Protein AF-A0A8J4WSC7-F1 (afdb_monomer)

Foldseek 3Di:
DDDDDDDPQFQDFDDCLDPDDPNDVVAQEDPVFWHKAAAHDPTDDPLRIDTHGAFQWEQADCPPPPDDPPPPDPDPPSRDHRDTDGADPQGRDDHHVPPDPRPVVVPLVVVLVVVVVVLVVVVVVVVVVQVVVCVVDDDPDPPVVVVVSVVVNVVSVVPD

Sequence (160 aa):
GVVRLDISLQDVDIDQCSTDGWFAGTHRCNLTSTECLPIPGHGFVLDKYKCQCKSGFYHPSRVAINGIKRKALSTQDPGGSSLCLPCQEGCVHCKDDTPCMA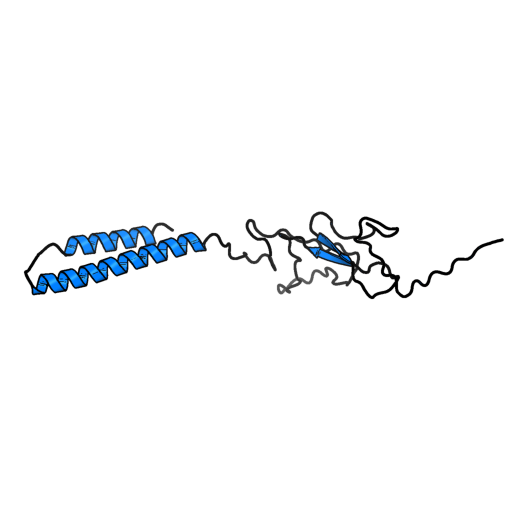HGEGYLRIAVLAFQGICMLLDFVSMVLLYHFRRNKSIRASGLVLLEAILFGALLLYFP

Radius of gyration: 32.82 Å; Cα contacts (8 Å, |Δi|>4): 162; chains: 1; bounding box: 76×37×95 Å

pLDDT: mean 70.89, std 13.87, range [34.88, 88.81]

Solvent-accessible surface area (backbone atoms only — not comparable to full-atom values):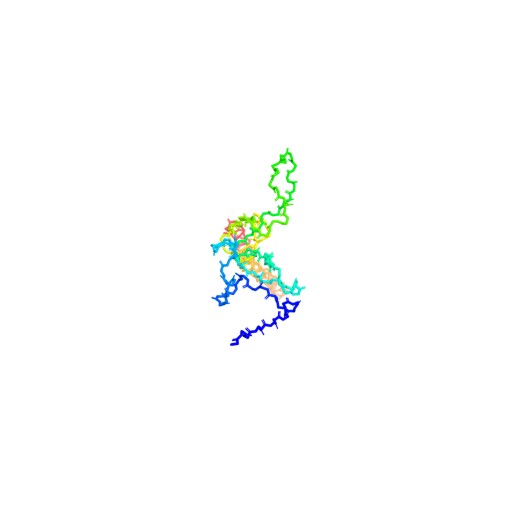 10067 Å² total; per-residue (Å²): 135,86,87,83,84,89,75,84,52,72,82,42,59,53,46,31,58,38,94,67,68,96,50,29,66,71,59,55,58,49,80,88,41,28,43,67,42,61,53,81,90,69,21,70,42,83,76,37,50,47,68,41,55,34,84,32,26,23,57,79,66,88,72,79,70,88,86,72,89,73,84,76,69,87,59,96,47,70,63,62,70,77,73,39,43,76,45,65,93,92,41,62,77,46,75,56,94,63,80,65,82,57,84,70,65,52,59,60,53,51,49,52,51,52,52,51,52,50,50,55,49,53,51,52,51,50,51,52,51,49,51,55,39,52,74,74,54,85,77,93,67,70,66,58,63,56,51,52,53,53,52,52,54,53,52,58,74,71,56,129

Organism: Clarias magur (NCBI:txid1594786)

Nearest PDB structures (foldseek):
  8irj-assembly1_A  TM=4.979E-01  e=1.023E-06  Homo sapiens

InterPro domains:
  IPR009030 Growth factor receptor cysteine-rich domain superfamily [SSF57184] (29-108)
  IPR043458 G-protein coupled receptor 158/179 [PTHR32546] (1-160)
  IPR054714 GPR158/179, extracellular domain [PF22572] (1-58)

Secondary structure (DSSP, 8-state):
-PPP-----SS----S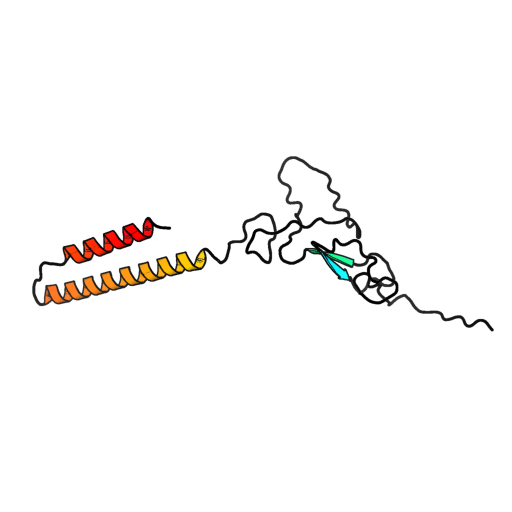S-SSSTTTT-----TTTEEEEE--SS-S-S--EEEEEPTTEE-------TT----------TTS---PEEPPTT-S--SSSS----TTHHHHHHHHHHHHHHHHHHHHHHHHHHHHHHHHS----HHHHHHHHHHHHHHHHH--

Mean predicted aligned error: 16.93 Å

Structure (mmCIF, N/CA/C/O backbone):
data_AF-A0A8J4WSC7-F1
#
_entry.id   AF-A0A8J4WSC7-F1
#
loop_
_atom_site.group_PDB
_atom_site.id
_atom_site.type_symbol
_atom_site.label_atom_id
_atom_site.label_alt_id
_atom_site.label_comp_id
_atom_site.label_asym_id
_atom_site.label_entity_id
_atom_site.label_seq_id
_atom_site.pdbx_PDB_ins_code
_atom_site.Cartn_x
_atom_site.Cartn_y
_atom_site.Cartn_z
_atom_site.occupancy
_atom_site.B_iso_or_equiv
_atom_site.auth_seq_id
_atom_site.auth_comp_id
_atom_site.auth_asym_id
_atom_site.auth_atom_id
_atom_site.pdbx_PDB_model_num
ATOM 1 N N . GLY A 1 1 ? 40.417 -19.290 -47.826 1.00 55.38 1 GLY A N 1
ATOM 2 C CA . GLY A 1 1 ? 39.015 -19.705 -48.014 1.00 55.38 1 GLY A CA 1
ATOM 3 C C . GLY A 1 1 ? 38.140 -18.865 -47.113 1.00 55.38 1 GLY A C 1
ATOM 4 O O . GLY A 1 1 ? 38.565 -18.579 -46.003 1.00 55.38 1 GLY A O 1
ATOM 5 N N . VAL A 1 2 ? 36.977 -18.428 -47.590 1.00 62.50 2 VAL A N 1
ATOM 6 C CA . VAL A 1 2 ? 35.973 -17.733 -46.768 1.00 62.50 2 VAL A CA 1
ATOM 7 C C . VAL A 1 2 ? 34.975 -18.762 -46.254 1.00 62.50 2 VAL A C 1
ATOM 9 O O . VAL A 1 2 ? 34.345 -19.455 -47.048 1.00 62.50 2 VAL A O 1
ATOM 12 N N . VAL A 1 3 ? 34.862 -18.883 -44.935 1.00 69.69 3 VAL A N 1
ATOM 13 C CA . VAL A 1 3 ? 33.812 -19.676 -44.292 1.00 69.69 3 VAL A CA 1
ATOM 14 C C . VAL A 1 3 ? 32.595 -18.770 -44.157 1.00 69.69 3 VAL A C 1
ATOM 16 O O . VAL A 1 3 ? 32.693 -17.696 -43.566 1.00 69.69 3 VAL A O 1
ATOM 19 N N . ARG A 1 4 ? 31.469 -19.181 -44.742 1.00 67.06 4 ARG A N 1
ATOM 20 C CA . ARG A 1 4 ? 30.164 -18.560 -44.500 1.00 67.06 4 ARG A CA 1
ATOM 21 C C . ARG A 1 4 ? 29.376 -19.462 -43.564 1.00 67.06 4 ARG A C 1
ATOM 23 O O . ARG A 1 4 ? 29.355 -20.674 -43.756 1.00 67.06 4 ARG A O 1
ATOM 30 N N . LEU A 1 5 ? 28.799 -18.854 -42.538 1.00 72.44 5 LEU A N 1
ATOM 31 C CA . LEU A 1 5 ? 28.011 -19.513 -41.508 1.00 72.44 5 LEU A CA 1
ATOM 32 C C . LEU A 1 5 ? 26.613 -18.902 -41.600 1.00 72.44 5 LEU A C 1
ATOM 34 O O . LEU A 1 5 ? 26.430 -17.737 -41.253 1.00 72.44 5 LEU A O 1
ATOM 38 N N . ASP A 1 6 ? 25.669 -19.664 -42.147 1.00 64.19 6 ASP A N 1
ATOM 39 C CA . ASP A 1 6 ? 24.270 -19.257 -42.263 1.00 64.19 6 ASP A CA 1
ATOM 40 C C . ASP A 1 6 ? 23.525 -19.726 -41.012 1.00 64.19 6 ASP A C 1
ATOM 42 O O . ASP A 1 6 ? 23.422 -20.921 -40.733 1.00 64.19 6 ASP A O 1
ATOM 46 N N . ILE A 1 7 ? 23.042 -18.771 -40.223 1.00 69.12 7 ILE A N 1
ATOM 47 C CA . ILE A 1 7 ? 22.290 -19.019 -38.992 1.00 69.12 7 ILE A CA 1
ATOM 48 C C . ILE A 1 7 ? 20.814 -18.779 -39.296 1.00 69.12 7 ILE A C 1
ATOM 50 O O . ILE A 1 7 ? 20.437 -17.707 -39.771 1.00 69.12 7 ILE A O 1
ATOM 54 N N . SER A 1 8 ? 19.972 -19.778 -39.032 1.00 61.19 8 SER A N 1
ATOM 55 C CA . SER A 1 8 ? 18.523 -19.638 -39.187 1.00 61.19 8 SER A CA 1
ATOM 56 C C . SER A 1 8 ? 17.961 -18.794 -38.041 1.00 61.19 8 SER A C 1
ATOM 58 O O . SER A 1 8 ? 17.892 -19.246 -36.903 1.00 61.19 8 SER A O 1
ATOM 60 N N . LEU A 1 9 ? 17.569 -17.555 -38.345 1.00 63.69 9 LEU A N 1
ATOM 61 C CA . LEU A 1 9 ? 17.031 -16.574 -37.390 1.00 63.69 9 LEU A CA 1
ATOM 62 C C . LEU A 1 9 ? 15.500 -16.662 -37.221 1.00 63.69 9 LEU A C 1
ATOM 64 O O . LEU A 1 9 ? 14.891 -15.777 -36.631 1.00 63.69 9 LEU A O 1
ATOM 68 N N . GLN A 1 10 ? 14.849 -17.692 -37.771 1.00 60.94 10 GLN A N 1
ATOM 69 C CA . GLN A 1 10 ? 13.380 -17.781 -37.766 1.00 60.94 10 GLN A CA 1
ATOM 70 C C . GLN A 1 10 ? 12.795 -18.163 -36.398 1.00 60.94 10 GLN A C 1
ATOM 72 O O . GLN A 1 10 ? 11.647 -17.825 -36.135 1.00 60.94 10 GLN A O 1
ATOM 77 N N . ASP A 1 11 ? 13.588 -18.802 -35.535 1.00 60.62 11 ASP A N 1
ATOM 78 C CA . ASP A 1 11 ? 13.139 -19.367 -34.250 1.00 60.62 11 ASP A CA 1
ATOM 79 C C . ASP A 1 11 ? 13.877 -18.756 -33.040 1.00 60.62 11 ASP A C 1
ATOM 81 O O . ASP A 1 11 ? 13.788 -19.249 -31.918 1.00 60.62 11 ASP A O 1
ATOM 85 N N . VAL A 1 12 ? 14.657 -17.691 -33.270 1.00 68.19 12 VAL A N 1
ATOM 86 C CA . VAL A 1 12 ? 15.421 -16.998 -32.224 1.00 68.19 12 VAL A CA 1
ATOM 87 C C . VAL A 1 12 ? 14.745 -15.669 -31.915 1.00 68.19 12 VAL A C 1
ATOM 89 O O . VAL A 1 12 ? 14.800 -14.737 -32.719 1.00 68.19 12 VAL A O 1
ATOM 92 N N . ASP A 1 13 ? 14.125 -15.585 -30.741 1.00 75.75 13 ASP A N 1
ATOM 93 C CA . ASP A 1 13 ? 13.564 -14.340 -30.220 1.00 75.75 13 ASP A CA 1
ATOM 94 C C . ASP A 1 13 ? 14.663 -13.418 -29.669 1.00 75.75 13 ASP A C 1
ATOM 96 O O . ASP A 1 13 ? 15.693 -13.860 -29.152 1.00 75.75 13 ASP A O 1
ATOM 100 N N . ILE A 1 14 ? 14.430 -12.109 -29.762 1.00 78.12 14 ILE A N 1
ATOM 101 C CA . ILE A 1 14 ? 15.328 -11.084 -29.227 1.00 78.12 14 ILE A CA 1
ATOM 102 C C . ILE A 1 14 ? 14.889 -10.714 -27.809 1.00 78.12 14 ILE A C 1
ATOM 104 O O . ILE A 1 14 ? 13.810 -10.156 -27.617 1.00 78.12 14 ILE A O 1
ATOM 108 N N . ASP A 1 15 ? 15.758 -10.942 -26.824 1.00 80.50 15 ASP A N 1
ATOM 109 C CA . ASP A 1 15 ? 15.539 -10.477 -25.454 1.00 80.50 15 ASP A CA 1
ATOM 110 C C . ASP A 1 15 ? 16.263 -9.144 -25.194 1.00 80.50 15 ASP A C 1
ATOM 112 O O . ASP A 1 15 ? 17.479 -9.093 -24.998 1.00 80.50 15 ASP A O 1
ATOM 116 N N . GLN A 1 16 ? 15.498 -8.046 -25.196 1.00 82.81 16 GLN A N 1
ATOM 117 C CA . GLN A 1 16 ? 15.994 -6.695 -24.886 1.00 82.81 16 GLN A CA 1
ATOM 118 C C . GLN A 1 16 ? 15.949 -6.355 -23.385 1.00 82.81 16 GLN A C 1
ATOM 120 O O . GLN A 1 16 ? 16.464 -5.310 -22.965 1.00 82.81 16 GLN A O 1
ATOM 125 N N . CYS A 1 17 ? 15.321 -7.215 -22.579 1.00 83.75 17 CYS A N 1
ATOM 126 C CA . CYS A 1 17 ? 15.226 -7.092 -21.126 1.00 83.75 17 CYS A CA 1
ATOM 127 C C . CYS A 1 17 ? 16.345 -7.863 -20.403 1.00 83.75 17 CYS A C 1
ATOM 129 O O . CYS A 1 17 ? 16.616 -7.571 -19.240 1.00 83.75 17 CYS A O 1
ATOM 131 N N . SER A 1 18 ? 16.995 -8.812 -21.085 1.00 84.25 18 SER A N 1
ATOM 132 C CA . SER A 1 18 ? 18.161 -9.551 -20.590 1.00 84.25 18 SER A CA 1
ATOM 133 C C . SER A 1 18 ? 19.323 -8.627 -20.204 1.00 84.25 18 SER A C 1
ATOM 135 O O . SER A 1 18 ? 19.487 -7.533 -20.753 1.00 84.25 18 SER A O 1
ATOM 137 N N . THR A 1 19 ? 20.150 -9.099 -19.269 1.00 80.31 19 THR A N 1
ATOM 138 C CA . THR A 1 19 ? 21.443 -8.504 -18.899 1.00 80.31 19 THR A CA 1
ATOM 139 C C . THR A 1 19 ? 22.581 -8.938 -19.819 1.00 80.31 19 THR A C 1
ATOM 141 O O . THR A 1 19 ? 23.587 -8.241 -19.899 1.00 80.31 19 THR A O 1
ATOM 144 N N . ASP A 1 20 ? 22.406 -10.055 -20.529 1.00 78.12 20 ASP A N 1
ATOM 145 C CA . ASP A 1 20 ? 23.418 -10.669 -21.385 1.00 78.12 20 ASP A CA 1
ATOM 146 C C . ASP A 1 20 ? 22.915 -10.814 -22.829 1.00 78.12 20 ASP A C 1
ATOM 148 O O . ASP A 1 20 ? 21.760 -11.175 -23.072 1.00 78.12 20 ASP A O 1
ATOM 152 N N . GLY A 1 21 ? 23.798 -10.555 -23.798 1.00 81.06 21 GLY A N 1
ATOM 153 C CA . GLY A 1 21 ? 23.515 -10.664 -25.233 1.00 81.06 21 GLY A CA 1
ATOM 154 C C . GLY A 1 21 ? 23.670 -9.347 -25.999 1.00 81.06 21 GLY A C 1
ATOM 155 O O . GLY A 1 21 ? 23.818 -8.276 -25.423 1.00 81.06 21 GLY A O 1
ATOM 156 N N . TRP A 1 22 ? 23.640 -9.420 -27.332 1.00 78.56 22 TRP A N 1
ATOM 157 C CA . TRP A 1 22 ? 23.865 -8.262 -28.216 1.00 78.56 22 TRP A CA 1
ATOM 158 C C . TRP A 1 22 ? 22.766 -7.187 -28.119 1.00 78.56 22 TRP A C 1
ATOM 160 O O . TRP A 1 22 ? 23.023 -6.010 -28.357 1.00 78.56 22 TRP A O 1
ATOM 170 N N . PHE A 1 23 ? 21.541 -7.588 -27.770 1.00 78.81 23 PHE A N 1
ATOM 171 C CA . PHE A 1 23 ? 20.373 -6.703 -27.678 1.00 78.81 23 PHE A CA 1
ATOM 172 C C . PHE A 1 23 ? 19.958 -6.388 -26.233 1.00 78.81 23 PHE A C 1
ATOM 174 O O . PHE A 1 23 ? 18.981 -5.664 -26.026 1.00 78.81 23 PHE A O 1
ATOM 181 N N . ALA A 1 24 ? 20.712 -6.889 -25.250 1.00 81.81 24 ALA A N 1
ATOM 182 C CA . ALA A 1 24 ? 20.501 -6.644 -23.829 1.00 81.81 24 ALA A CA 1
ATOM 183 C C . ALA A 1 24 ? 20.479 -5.138 -23.518 1.00 81.81 24 ALA A C 1
ATOM 185 O O . ALA A 1 24 ? 21.286 -4.366 -24.037 1.00 81.81 24 ALA A O 1
ATOM 186 N N . GLY A 1 25 ? 19.531 -4.702 -22.686 1.00 77.81 25 GLY A N 1
ATOM 187 C CA . GLY A 1 25 ? 19.440 -3.307 -22.238 1.00 77.81 25 GLY A CA 1
ATOM 188 C C . GLY A 1 25 ? 19.018 -2.283 -23.302 1.00 77.81 25 GLY A C 1
ATOM 189 O O . GLY A 1 25 ? 19.076 -1.086 -23.037 1.00 77.81 25 GLY A O 1
ATOM 190 N N . THR A 1 26 ? 18.570 -2.710 -24.489 1.00 82.62 26 THR A N 1
ATOM 191 C CA . THR A 1 26 ? 18.103 -1.793 -25.554 1.00 82.62 26 THR A CA 1
ATOM 192 C C . THR A 1 26 ? 16.633 -1.366 -25.408 1.00 82.62 26 THR A C 1
ATOM 194 O O . THR A 1 26 ? 16.096 -0.661 -26.263 1.00 82.62 26 THR A O 1
ATOM 197 N N . HIS A 1 27 ? 15.966 -1.776 -24.327 1.00 82.56 27 HIS A N 1
ATOM 198 C CA . HIS A 1 27 ? 14.580 -1.417 -24.034 1.00 82.56 27 HIS A CA 1
ATOM 199 C C . HIS A 1 27 ? 14.418 0.060 -23.633 1.00 82.56 27 HIS A C 1
ATOM 201 O O . HIS A 1 27 ? 15.328 0.702 -23.115 1.00 82.56 27 HIS A O 1
ATOM 207 N N . ARG A 1 28 ? 13.209 0.598 -23.822 1.00 82.81 28 ARG A N 1
ATOM 208 C CA . ARG A 1 28 ? 12.855 2.003 -23.532 1.00 82.81 28 ARG A CA 1
ATOM 209 C C . ARG A 1 28 ? 12.011 2.176 -22.262 1.00 82.81 28 ARG A C 1
ATOM 211 O O . ARG A 1 28 ? 11.432 3.242 -22.038 1.00 82.81 28 ARG A O 1
ATOM 218 N N . CYS A 1 29 ? 11.907 1.128 -21.446 1.00 79.88 29 CYS A N 1
ATOM 219 C CA . CYS A 1 29 ? 11.185 1.164 -20.175 1.00 79.88 29 CYS A CA 1
ATOM 220 C C . CYS A 1 29 ? 11.860 2.105 -19.165 1.00 79.88 29 CYS A C 1
ATOM 222 O O . CYS A 1 29 ? 13.072 2.300 -19.174 1.00 79.88 29 CYS A O 1
ATOM 224 N N . ASN A 1 30 ? 11.068 2.687 -18.265 1.00 81.88 30 ASN A N 1
ATOM 225 C CA . ASN A 1 30 ? 11.580 3.506 -17.171 1.00 81.88 30 ASN A CA 1
ATOM 226 C C . ASN A 1 30 ? 12.044 2.601 -16.020 1.00 81.88 30 ASN A C 1
ATOM 228 O O . ASN A 1 30 ? 11.210 2.028 -15.321 1.00 81.88 30 ASN A O 1
ATOM 232 N N . LEU A 1 31 ? 13.351 2.502 -15.781 1.00 81.88 31 LEU A N 1
ATOM 233 C CA . LEU A 1 31 ? 13.907 1.626 -14.739 1.00 81.88 31 LEU A CA 1
ATOM 234 C C . LEU A 1 31 ? 13.450 1.995 -13.315 1.00 81.88 31 LEU A C 1
ATOM 236 O O . LEU A 1 31 ? 13.515 1.156 -12.414 1.00 81.88 31 LEU A O 1
ATOM 240 N N . THR A 1 32 ? 12.975 3.220 -13.085 1.00 83.50 32 THR A N 1
ATOM 241 C CA . THR A 1 32 ? 12.518 3.669 -11.765 1.00 83.50 32 THR A CA 1
ATOM 242 C C . THR A 1 32 ? 11.127 3.130 -11.437 1.00 83.50 32 THR A C 1
ATOM 244 O O . THR A 1 32 ? 10.927 2.607 -10.344 1.00 83.50 32 THR A O 1
ATOM 247 N N . SER A 1 33 ? 10.178 3.216 -12.374 1.00 80.00 33 SER A N 1
ATOM 248 C CA . SER A 1 33 ? 8.756 2.909 -12.128 1.00 80.00 33 SER A CA 1
ATOM 249 C C . SER A 1 33 ? 8.217 1.689 -12.883 1.00 80.00 33 SER A C 1
ATOM 251 O O . SER A 1 33 ? 7.124 1.212 -12.576 1.00 80.00 33 SER A O 1
ATOM 253 N N . THR A 1 34 ? 8.974 1.154 -13.845 1.00 83.94 34 THR A N 1
ATOM 254 C CA . THR A 1 34 ? 8.592 -0.006 -14.665 1.00 83.94 34 THR A CA 1
ATOM 255 C C . THR A 1 34 ? 9.655 -1.102 -14.664 1.00 83.94 34 THR A C 1
ATOM 257 O O . THR A 1 34 ? 10.821 -0.874 -14.346 1.00 83.94 34 THR A O 1
ATOM 260 N N . GLU A 1 35 ? 9.226 -2.300 -15.031 1.00 86.75 35 GLU A N 1
ATOM 261 C CA . GLU A 1 35 ? 9.993 -3.517 -15.237 1.00 86.75 35 GLU A CA 1
ATOM 262 C C . GLU A 1 35 ? 9.806 -3.991 -16.687 1.00 86.75 35 GLU A C 1
ATOM 264 O O . GLU A 1 35 ? 8.717 -3.878 -17.257 1.00 86.75 35 GLU A O 1
ATOM 269 N N . CYS A 1 36 ? 10.883 -4.472 -17.305 1.00 86.25 36 CYS A N 1
ATOM 270 C CA . CYS A 1 36 ? 10.901 -4.926 -18.694 1.00 86.25 36 CYS A CA 1
ATOM 271 C C . CYS A 1 36 ? 10.585 -6.422 -18.753 1.00 86.25 36 CYS A C 1
ATOM 273 O O . CYS A 1 36 ? 11.234 -7.208 -18.068 1.00 86.25 36 CYS A O 1
ATOM 275 N N . LEU A 1 37 ? 9.623 -6.819 -19.588 1.00 86.31 37 LEU A N 1
ATOM 276 C CA . LEU A 1 37 ? 9.292 -8.224 -19.820 1.00 86.31 37 LEU A CA 1
ATOM 277 C C . LEU A 1 37 ? 9.374 -8.572 -21.316 1.00 86.31 37 LEU A C 1
ATOM 279 O O . LEU A 1 37 ? 8.674 -7.928 -22.109 1.00 86.31 37 LEU A O 1
ATOM 283 N N . PRO A 1 38 ? 10.171 -9.584 -21.713 1.00 84.94 38 PRO A N 1
ATOM 284 C CA . PRO A 1 38 ? 10.260 -10.019 -23.103 1.00 84.94 38 PRO A CA 1
ATOM 285 C C . PRO A 1 38 ? 8.975 -10.741 -23.535 1.00 84.94 38 PRO A C 1
ATOM 287 O O . PRO A 1 38 ? 8.294 -11.375 -22.723 1.00 84.94 38 PRO A O 1
ATOM 290 N N . ILE A 1 39 ? 8.622 -10.632 -24.817 1.00 83.75 39 ILE A N 1
ATOM 291 C CA . ILE A 1 39 ? 7.458 -11.300 -25.413 1.00 83.75 39 ILE A CA 1
ATOM 292 C C . ILE A 1 39 ? 7.969 -12.379 -26.384 1.00 83.75 39 ILE A C 1
ATOM 294 O O . ILE A 1 39 ? 8.416 -12.025 -27.476 1.00 83.75 39 ILE A O 1
ATOM 298 N N . PRO A 1 40 ? 7.918 -13.672 -26.010 1.00 81.88 40 PRO A N 1
ATOM 299 C CA . PRO A 1 40 ? 8.422 -14.758 -26.850 1.00 81.88 40 PRO A CA 1
ATOM 300 C C . PRO A 1 40 ? 7.464 -15.100 -28.005 1.00 81.88 40 PRO A C 1
ATOM 302 O O . PRO A 1 40 ? 6.268 -14.808 -27.940 1.00 81.88 40 PRO A O 1
ATOM 305 N N . GLY A 1 41 ? 7.978 -15.780 -29.032 1.00 79.75 41 GLY A N 1
ATOM 306 C CA . GLY A 1 41 ? 7.215 -16.321 -30.160 1.00 79.75 41 GLY A CA 1
ATOM 307 C C . GLY A 1 41 ? 6.997 -15.341 -31.314 1.00 79.75 41 GLY A C 1
ATOM 308 O O . GLY A 1 41 ? 6.026 -15.478 -32.061 1.00 79.75 41 GLY A O 1
ATOM 309 N N . HIS A 1 42 ? 7.861 -14.335 -31.455 1.00 77.88 42 HIS A N 1
ATOM 310 C CA . HIS A 1 42 ? 7.761 -13.318 -32.507 1.00 77.88 42 HIS A CA 1
ATOM 311 C C . HIS A 1 42 ? 8.913 -13.364 -33.523 1.00 77.88 42 HIS A C 1
ATOM 313 O O . HIS A 1 42 ? 8.878 -12.607 -34.498 1.00 77.88 42 HIS A O 1
ATOM 319 N N . GLY A 1 43 ? 9.884 -14.262 -33.334 1.00 78.31 43 GLY A N 1
ATOM 320 C CA . GLY A 1 43 ? 11.062 -14.414 -34.183 1.00 78.31 43 GLY A CA 1
ATOM 321 C C . GLY A 1 43 ? 12.079 -13.291 -33.967 1.00 78.31 43 GLY A C 1
ATOM 322 O O . GLY A 1 43 ? 12.002 -12.529 -33.000 1.00 78.31 43 GLY A O 1
ATOM 323 N N . PHE A 1 44 ? 13.022 -13.147 -34.902 1.00 75.38 44 PHE A N 1
ATOM 324 C CA . PHE A 1 44 ? 14.089 -12.140 -34.835 1.00 75.38 44 PHE A CA 1
ATOM 325 C C . PHE A 1 44 ? 13.594 -10.723 -35.184 1.00 75.38 44 PHE A C 1
ATOM 327 O O . PHE A 1 44 ? 14.006 -10.107 -36.169 1.00 75.38 44 PHE A O 1
ATOM 334 N N . VAL A 1 45 ? 12.656 -10.210 -34.389 1.00 77.25 45 VAL A N 1
ATOM 335 C CA . VAL A 1 45 ? 12.059 -8.880 -34.535 1.00 77.25 45 VAL A CA 1
ATOM 336 C C . VAL A 1 45 ? 12.359 -8.068 -33.281 1.00 77.25 45 VAL A C 1
ATOM 338 O O . VAL A 1 45 ? 12.142 -8.532 -32.165 1.00 77.25 45 VAL A O 1
ATOM 341 N N . LEU A 1 46 ? 12.865 -6.846 -33.463 1.00 74.38 46 LEU A N 1
ATOM 342 C CA . LEU A 1 46 ? 13.120 -5.918 -32.361 1.00 74.38 46 LEU A CA 1
ATOM 343 C C . LEU A 1 46 ? 11.802 -5.375 -31.784 1.00 74.38 46 LEU A C 1
ATOM 345 O O . LEU A 1 46 ? 10.735 -5.483 -32.394 1.00 74.38 46 LEU A O 1
ATOM 349 N N . ASP A 1 47 ? 11.889 -4.766 -30.605 1.00 76.75 47 ASP A N 1
ATOM 350 C CA . ASP A 1 47 ? 10.781 -4.116 -29.905 1.00 76.75 47 ASP A CA 1
ATOM 351 C C . ASP A 1 47 ? 9.659 -5.081 -29.479 1.00 76.75 47 ASP A C 1
ATOM 353 O O . ASP A 1 47 ? 8.478 -4.730 -29.410 1.00 76.75 47 ASP A O 1
ATOM 357 N N . LYS A 1 48 ? 10.038 -6.326 -29.163 1.00 84.25 48 LYS A N 1
ATOM 358 C CA . LYS A 1 48 ? 9.154 -7.373 -28.624 1.00 84.25 48 LYS A CA 1
ATOM 359 C C . LYS A 1 48 ? 9.290 -7.491 -27.109 1.00 84.25 48 LYS A C 1
ATOM 361 O O . LYS A 1 48 ? 9.591 -8.547 -26.562 1.00 84.25 48 LYS A O 1
ATOM 366 N N . TYR A 1 49 ? 9.028 -6.384 -26.424 1.00 82.94 49 TYR A N 1
ATOM 367 C CA . TYR A 1 49 ? 8.956 -6.318 -24.966 1.00 82.94 49 TYR A CA 1
ATOM 368 C C . TYR A 1 49 ? 7.747 -5.496 -24.516 1.00 82.94 49 TYR A C 1
ATOM 370 O O . TYR A 1 49 ? 7.187 -4.700 -25.271 1.00 82.94 49 TYR A O 1
ATOM 378 N N . LYS A 1 50 ? 7.345 -5.682 -23.259 1.00 81.62 50 LYS A N 1
ATOM 379 C CA . LYS A 1 50 ? 6.361 -4.838 -22.575 1.00 81.62 50 LYS A CA 1
ATOM 380 C C . LYS A 1 50 ? 6.981 -4.227 -21.324 1.00 81.62 50 LYS A C 1
ATOM 382 O O . LYS A 1 50 ? 7.712 -4.898 -20.600 1.00 81.62 50 LYS A O 1
ATOM 387 N N . CYS A 1 51 ? 6.647 -2.971 -21.050 1.00 82.31 51 CYS A N 1
ATOM 388 C C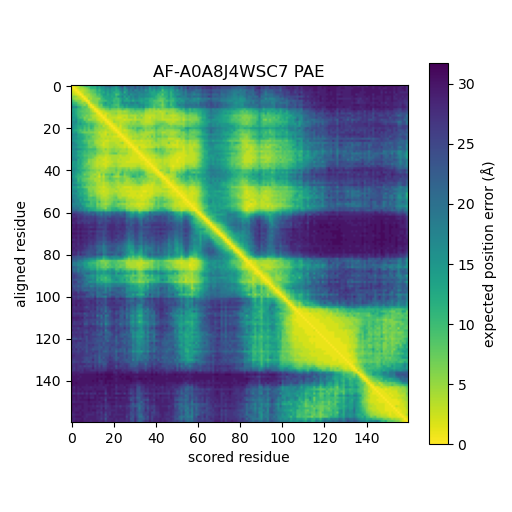A . CYS A 1 51 ? 6.980 -2.320 -19.788 1.00 82.31 51 CYS A CA 1
ATOM 389 C C . CYS A 1 51 ? 5.813 -2.509 -18.812 1.00 82.31 51 CYS A C 1
ATOM 391 O O . CYS A 1 51 ? 4.711 -2.017 -19.056 1.00 82.31 51 CYS A O 1
ATOM 393 N N . GLN A 1 52 ? 6.032 -3.236 -17.721 1.00 82.62 52 GLN A N 1
ATOM 394 C CA . GLN A 1 52 ? 5.058 -3.435 -16.649 1.00 82.62 52 GLN A CA 1
ATOM 395 C C . GLN A 1 52 ? 5.368 -2.492 -15.483 1.00 82.62 52 GLN A C 1
ATOM 397 O O . GLN A 1 52 ? 6.523 -2.349 -15.112 1.00 82.62 52 GLN A O 1
ATOM 402 N N . CYS A 1 53 ? 4.375 -1.828 -14.887 1.00 83.75 53 CYS A N 1
ATOM 403 C CA . CYS A 1 53 ? 4.619 -1.019 -13.686 1.00 83.75 53 CYS A CA 1
ATOM 404 C C . CYS A 1 53 ? 5.083 -1.903 -12.518 1.00 83.75 53 CYS A C 1
ATOM 406 O O . CYS A 1 53 ? 4.532 -2.985 -12.309 1.00 83.75 53 CYS A O 1
ATOM 408 N N . LYS A 1 54 ? 6.071 -1.426 -11.753 1.00 84.19 54 LYS A N 1
ATOM 409 C CA . LYS A 1 54 ? 6.546 -2.093 -10.532 1.00 84.19 54 LYS A CA 1
ATOM 410 C C . LYS A 1 54 ? 5.463 -2.101 -9.448 1.00 84.19 54 LYS A C 1
ATOM 412 O O . LYS A 1 54 ? 4.552 -1.274 -9.465 1.00 84.19 54 LYS A O 1
ATOM 417 N N . SER A 1 55 ? 5.593 -2.991 -8.465 1.00 81.44 55 SER A N 1
ATOM 418 C CA . SER A 1 55 ? 4.767 -2.958 -7.249 1.00 81.44 55 SER A CA 1
ATOM 419 C C . SER A 1 55 ? 4.828 -1.579 -6.588 1.00 81.44 55 SER A C 1
ATOM 421 O O . SER A 1 55 ? 5.896 -0.971 -6.510 1.00 81.44 55 SER A O 1
ATOM 423 N N . GLY A 1 56 ? 3.683 -1.072 -6.133 1.00 78.81 56 GLY A N 1
ATOM 424 C CA . GLY A 1 56 ? 3.560 0.302 -5.642 1.00 78.81 56 GLY A CA 1
ATOM 425 C C . GLY A 1 56 ? 3.467 1.366 -6.740 1.00 78.81 56 GLY A C 1
ATOM 426 O O . GLY A 1 56 ? 3.449 2.546 -6.412 1.00 78.81 56 GLY A O 1
ATOM 427 N N . PHE A 1 57 ? 3.378 0.985 -8.018 1.00 81.25 57 PHE A N 1
ATOM 428 C CA . PHE A 1 57 ? 3.063 1.888 -9.122 1.00 81.25 57 PHE A CA 1
ATOM 429 C C . PHE A 1 57 ? 1.878 1.365 -9.936 1.00 81.25 57 PHE A C 1
ATOM 431 O O . PHE A 1 57 ? 1.725 0.159 -10.133 1.00 81.25 57 PHE A O 1
ATOM 438 N N . TYR A 1 58 ? 1.061 2.273 -10.465 1.00 78.56 58 TYR A N 1
ATOM 439 C CA . TYR A 1 58 ? -0.040 1.932 -11.359 1.00 78.56 58 TYR A CA 1
ATOM 440 C C . TYR A 1 58 ? 0.048 2.691 -12.678 1.00 78.56 58 TYR A C 1
ATOM 442 O O . TYR A 1 58 ? 0.619 3.780 -12.779 1.00 78.56 58 TYR A O 1
ATOM 450 N N . HIS A 1 59 ? -0.520 2.084 -13.716 1.00 79.12 59 HIS A N 1
ATOM 451 C CA . HIS A 1 59 ? -0.675 2.732 -15.005 1.00 79.12 59 HIS A CA 1
ATOM 452 C C . HIS A 1 59 ? -2.001 3.500 -14.992 1.00 79.12 59 HIS A C 1
ATOM 454 O O . HIS A 1 59 ? -3.037 2.845 -14.858 1.00 79.12 59 HIS A O 1
ATOM 460 N N . PRO A 1 60 ? -2.025 4.834 -15.181 1.00 71.25 60 PRO A N 1
ATOM 461 C CA . PRO A 1 60 ? -3.276 5.572 -15.293 1.00 71.25 60 PRO A CA 1
ATOM 462 C C . PRO A 1 60 ? -4.019 5.077 -16.533 1.00 71.25 60 PRO A C 1
ATOM 464 O O . PRO A 1 60 ? -3.672 5.382 -17.679 1.00 71.25 60 PRO A O 1
ATOM 467 N N . SER A 1 61 ? -5.005 4.212 -16.318 1.00 62.72 61 SER A N 1
ATOM 468 C CA . SER A 1 61 ? -5.863 3.751 -17.392 1.00 62.72 61 SER A CA 1
ATOM 469 C C . SER A 1 61 ? -6.728 4.932 -17.834 1.00 62.72 61 SER A C 1
ATOM 471 O O . SER A 1 61 ? -7.153 5.754 -17.025 1.00 62.72 61 SER A O 1
ATOM 473 N N . ARG A 1 62 ? -6.941 5.087 -19.146 1.00 52.44 62 ARG A N 1
ATOM 474 C CA . ARG A 1 62 ? -7.797 6.139 -19.716 1.00 52.44 62 ARG A CA 1
ATOM 475 C C . ARG A 1 62 ? -9.267 5.867 -19.371 1.00 52.44 62 ARG A C 1
ATOM 477 O O . ARG A 1 62 ? -10.071 5.634 -20.270 1.00 52.44 62 ARG A O 1
ATOM 484 N N . VAL A 1 63 ? -9.648 5.888 -18.099 1.00 44.38 63 VAL A N 1
ATOM 485 C CA . VAL A 1 63 ? -11.056 6.028 -17.745 1.00 44.38 63 VAL A CA 1
ATOM 486 C C . VAL A 1 63 ? -11.409 7.463 -18.102 1.00 44.38 63 VAL A C 1
ATOM 488 O O . VAL A 1 63 ? -10.884 8.417 -17.534 1.00 44.38 63 VAL A O 1
ATOM 491 N N . ALA A 1 64 ? -12.206 7.610 -19.157 1.00 42.97 64 ALA A N 1
ATOM 492 C CA . ALA A 1 64 ? -12.662 8.888 -19.662 1.00 42.97 64 ALA A CA 1
ATOM 493 C C . ALA A 1 64 ? -13.446 9.625 -18.567 1.00 42.97 64 ALA A C 1
ATOM 495 O O . ALA A 1 64 ? -14.659 9.481 -18.458 1.00 42.97 64 ALA A O 1
ATOM 496 N N . ILE A 1 65 ? -12.758 10.440 -17.766 1.00 44.94 65 ILE A N 1
ATOM 497 C CA . ILE A 1 65 ? -13.413 11.501 -17.012 1.00 44.94 65 ILE A CA 1
ATOM 498 C C . ILE A 1 65 ? -13.945 12.466 -18.071 1.00 44.94 65 ILE A C 1
ATOM 500 O O . ILE A 1 65 ? -13.182 13.088 -18.814 1.00 44.94 65 ILE A O 1
ATOM 504 N N . ASN A 1 66 ? -15.270 12.481 -18.208 1.00 42.31 66 ASN A N 1
ATOM 505 C CA . ASN A 1 66 ? -16.025 13.332 -19.117 1.00 42.31 66 ASN A CA 1
ATOM 506 C C . ASN A 1 66 ? -15.418 14.744 -19.205 1.00 42.31 66 ASN A C 1
ATOM 508 O O . ASN A 1 66 ? -15.439 15.489 -18.230 1.00 42.31 66 ASN A O 1
ATOM 512 N N . GLY A 1 67 ? -14.934 15.126 -20.393 1.00 41.62 67 GLY A N 1
ATOM 513 C CA . GLY A 1 67 ? -14.875 16.539 -20.783 1.00 41.62 67 GLY A CA 1
ATOM 514 C C . GLY A 1 67 ? -13.618 17.041 -21.490 1.00 41.62 67 GLY A C 1
ATOM 515 O O . GLY A 1 67 ? -13.741 17.957 -22.295 1.00 41.62 67 GLY A O 1
ATOM 516 N N . ILE A 1 68 ? -12.423 16.477 -21.279 1.00 46.41 68 ILE A N 1
ATOM 517 C CA . ILE A 1 68 ? -11.202 17.019 -21.915 1.00 46.41 68 ILE A CA 1
ATOM 518 C C . ILE A 1 68 ? -10.356 15.886 -22.494 1.00 46.41 68 ILE A C 1
ATOM 520 O O . ILE A 1 68 ? -9.500 15.300 -21.834 1.00 46.41 68 ILE A O 1
ATOM 524 N N . LYS A 1 69 ? -10.578 15.587 -23.780 1.00 39.41 69 LYS A N 1
ATOM 525 C CA . LYS A 1 69 ? -9.724 14.685 -24.563 1.00 39.41 69 LYS A CA 1
ATOM 526 C C . LYS A 1 69 ? -8.335 15.310 -24.748 1.00 39.41 69 LYS A C 1
ATOM 528 O O . LYS A 1 69 ? -8.032 15.842 -25.813 1.00 39.41 69 LYS A O 1
ATOM 533 N N . ARG A 1 70 ? -7.438 15.177 -23.767 1.00 40.97 70 ARG A N 1
ATOM 534 C CA . ARG A 1 70 ? -6.002 15.213 -24.074 1.00 40.97 70 ARG A CA 1
ATOM 535 C C . ARG A 1 70 ? -5.654 13.899 -24.781 1.00 40.97 70 ARG A C 1
ATOM 537 O O . ARG A 1 70 ? -5.666 12.814 -24.192 1.00 40.97 70 ARG A O 1
ATOM 544 N N . LYS A 1 71 ? -5.398 13.982 -26.090 1.00 38.34 71 LYS A N 1
ATOM 545 C CA . LYS A 1 71 ? -4.810 12.905 -26.901 1.00 38.34 71 LYS A CA 1
ATOM 546 C C . LYS A 1 71 ? -3.383 12.589 -26.406 1.00 38.34 71 LYS A C 1
ATOM 548 O O . LYS A 1 71 ? -2.412 12.912 -27.066 1.00 38.34 71 LYS A O 1
ATOM 553 N N . ALA A 1 72 ? -3.231 11.935 -25.263 1.00 42.12 72 ALA A N 1
ATOM 554 C CA . ALA A 1 72 ? -2.075 11.079 -24.991 1.00 42.12 72 ALA A CA 1
ATOM 555 C C . ALA A 1 72 ? -2.280 9.722 -25.690 1.00 42.12 72 ALA A C 1
ATOM 557 O O . ALA A 1 72 ? -2.677 8.744 -25.060 1.00 42.12 72 ALA A O 1
ATOM 558 N N . LEU A 1 73 ? -2.180 9.754 -27.019 1.00 40.84 73 LEU A N 1
ATOM 559 C CA . LEU A 1 73 ? -1.683 8.669 -27.861 1.00 40.84 73 LEU A CA 1
ATOM 560 C C . LEU A 1 73 ? -1.664 7.278 -27.179 1.00 40.84 73 LEU A C 1
ATOM 562 O O . LEU A 1 73 ? -0.658 6.881 -26.605 1.00 40.84 73 LEU A O 1
ATOM 566 N N . SER A 1 74 ? -2.765 6.524 -27.264 1.00 41.12 74 SER A N 1
ATOM 567 C CA . SER A 1 74 ? -2.673 5.058 -27.230 1.00 41.12 74 SER A CA 1
ATOM 568 C C . SER A 1 74 ? -2.157 4.616 -28.594 1.00 41.12 74 SER A C 1
ATOM 570 O O . SER A 1 74 ? -2.914 4.111 -29.417 1.00 41.12 74 SER A O 1
ATOM 572 N N . THR A 1 75 ? -0.882 4.868 -28.857 1.00 34.88 75 THR A N 1
ATOM 573 C CA . THR A 1 75 ? -0.155 3.994 -29.764 1.00 34.88 75 THR A CA 1
ATOM 574 C C . THR A 1 75 ? 0.274 2.828 -28.894 1.00 34.88 75 THR A C 1
ATOM 576 O O . THR A 1 75 ? 0.785 3.025 -27.790 1.00 34.88 75 THR A O 1
ATOM 579 N N . GLN A 1 76 ? 0.050 1.610 -29.372 1.00 42.59 76 GLN A N 1
ATOM 580 C CA . GLN A 1 76 ? 0.941 0.495 -29.073 1.00 42.59 76 GLN A CA 1
ATOM 581 C C . GLN A 1 76 ? 2.333 0.892 -29.584 1.00 42.59 76 GLN A C 1
ATOM 583 O O . GLN A 1 76 ? 2.769 0.435 -30.631 1.00 42.59 76 GLN A O 1
ATOM 588 N N . ASP A 1 77 ? 2.961 1.865 -28.928 1.00 38.66 77 ASP A N 1
ATOM 589 C CA . ASP A 1 77 ? 4.318 2.292 -29.196 1.00 38.66 77 ASP A CA 1
ATOM 590 C C . ASP A 1 77 ? 5.164 1.462 -28.241 1.00 38.66 77 ASP A C 1
ATOM 592 O O . ASP A 1 77 ? 5.080 1.675 -27.028 1.00 38.66 77 ASP A O 1
ATOM 596 N N . PRO A 1 78 ? 5.999 0.542 -28.744 1.00 44.72 78 PRO A N 1
ATOM 597 C CA . PRO A 1 78 ? 6.915 -0.229 -27.908 1.00 44.72 78 PRO A CA 1
ATOM 598 C C . PRO A 1 78 ? 7.925 0.655 -27.157 1.00 44.72 78 PRO A C 1
ATOM 600 O O . PRO A 1 78 ? 8.684 0.167 -26.333 1.00 44.72 78 PRO A O 1
ATOM 603 N N . GLY A 1 79 ? 7.956 1.962 -27.445 1.00 42.31 79 GLY A N 1
ATOM 604 C CA . GLY A 1 79 ? 8.923 2.908 -26.906 1.00 42.31 79 GLY A CA 1
ATOM 605 C C . GLY A 1 79 ? 8.351 4.196 -26.314 1.00 42.31 79 GLY A C 1
ATOM 606 O O . GLY A 1 79 ? 9.117 5.122 -26.039 1.00 42.31 79 GLY A O 1
ATOM 607 N N . GLY A 1 80 ? 7.035 4.302 -26.137 1.00 43.97 80 GLY A N 1
ATOM 608 C CA . GLY A 1 80 ? 6.427 5.452 -25.472 1.00 43.97 80 GLY A CA 1
ATOM 609 C C . GLY A 1 80 ? 6.439 5.235 -23.966 1.00 43.97 80 GLY A C 1
ATOM 610 O O . GLY A 1 80 ? 5.665 4.419 -23.483 1.00 43.97 80 GLY A O 1
ATOM 611 N N . SER A 1 81 ? 7.306 5.938 -23.231 1.00 52.56 81 SER A N 1
ATOM 612 C CA . SER A 1 81 ? 7.401 5.886 -21.767 1.00 52.56 81 SER A CA 1
ATOM 613 C C . SER A 1 81 ? 6.028 6.062 -21.104 1.00 52.56 81 SER A C 1
ATOM 615 O O . SER A 1 81 ? 5.582 7.181 -20.848 1.00 52.56 81 SER A O 1
ATOM 617 N N . SER A 1 82 ? 5.350 4.953 -20.813 1.00 61.94 82 SER A N 1
ATOM 618 C CA . SER A 1 82 ? 4.149 4.930 -19.992 1.00 61.94 82 SER A CA 1
ATOM 619 C C . SER A 1 82 ? 4.573 5.246 -18.562 1.00 61.94 82 SER A C 1
ATOM 621 O O . SER A 1 82 ? 5.065 4.380 -17.839 1.00 61.94 82 SER A O 1
ATOM 623 N N . LEU A 1 83 ? 4.484 6.520 -18.183 1.00 71.38 83 LEU A N 1
ATOM 624 C CA . LEU A 1 83 ? 4.848 6.982 -16.851 1.00 71.38 83 LEU A CA 1
ATOM 625 C C . LEU A 1 83 ? 3.870 6.385 -15.831 1.00 71.38 83 LEU A C 1
ATOM 627 O O . LEU A 1 83 ? 2.720 6.815 -15.751 1.00 71.38 83 LEU A O 1
ATOM 631 N N . CYS A 1 84 ? 4.322 5.386 -15.074 1.00 80.06 84 CYS A N 1
ATOM 632 C CA . CYS A 1 84 ? 3.553 4.860 -13.952 1.00 80.06 84 CYS A CA 1
ATOM 633 C C . CYS A 1 84 ? 3.593 5.840 -12.775 1.00 80.06 84 CYS A C 1
ATOM 635 O O . CYS A 1 84 ? 4.632 6.445 -12.495 1.00 80.06 84 CYS A O 1
ATOM 637 N N . LEU A 1 85 ? 2.462 5.970 -12.090 1.00 80.69 85 LEU A N 1
ATOM 638 C CA . LEU A 1 85 ? 2.283 6.829 -10.922 1.00 80.69 85 LEU A CA 1
ATOM 639 C C . LEU A 1 85 ? 2.428 6.002 -9.639 1.00 80.69 85 LEU A C 1
ATOM 641 O O . LEU A 1 85 ? 2.054 4.828 -9.653 1.00 80.69 85 LEU A O 1
ATOM 645 N N . PRO A 1 86 ? 2.976 6.569 -8.551 1.00 81.81 86 PRO A N 1
ATOM 646 C CA . PRO A 1 86 ? 3.084 5.865 -7.278 1.00 81.81 86 PRO A CA 1
ATOM 647 C C . PRO A 1 86 ? 1.698 5.624 -6.657 1.00 81.81 86 PRO A C 1
ATOM 649 O O . PRO A 1 86 ? 0.814 6.474 -6.739 1.00 81.81 86 PRO A O 1
ATOM 652 N N . CYS A 1 87 ? 1.520 4.469 -6.021 1.00 78.94 87 CYS A N 1
ATOM 653 C CA . CYS A 1 87 ? 0.374 4.154 -5.172 1.00 78.94 87 CYS A CA 1
ATOM 654 C C . CYS A 1 87 ? 0.456 4.919 -3.840 1.00 78.94 87 CYS A C 1
ATOM 656 O O . CYS A 1 87 ? 1.525 5.363 -3.420 1.00 78.94 87 CYS A O 1
ATOM 658 N N . GLN A 1 88 ? -0.674 5.012 -3.136 1.00 74.06 88 GLN A N 1
ATOM 659 C CA . GLN A 1 88 ? -0.721 5.567 -1.784 1.00 74.06 88 GLN A CA 1
ATOM 660 C C . GLN A 1 88 ? 0.044 4.689 -0.773 1.00 74.06 88 GLN A C 1
ATOM 662 O O . GLN A 1 88 ? 0.134 3.467 -0.939 1.00 74.06 88 GLN A O 1
ATOM 667 N N . GLU A 1 89 ? 0.595 5.317 0.272 1.00 71.12 89 GLU A N 1
ATOM 668 C CA . GLU A 1 89 ? 1.375 4.637 1.312 1.00 71.12 89 GLU A CA 1
ATOM 669 C C . GLU A 1 89 ? 0.585 3.476 1.940 1.00 71.12 89 GLU A C 1
ATOM 671 O O . GLU A 1 89 ? -0.576 3.622 2.323 1.00 71.12 89 GLU A O 1
ATOM 676 N N . GLY A 1 90 ? 1.223 2.303 2.030 1.00 69.50 90 GLY A N 1
ATOM 677 C CA . GLY A 1 90 ? 0.621 1.085 2.586 1.00 69.50 90 GLY A CA 1
ATOM 678 C C . GLY A 1 90 ? 0.021 0.116 1.563 1.00 69.50 90 GLY A C 1
ATOM 679 O O . GLY A 1 90 ? -0.563 -0.890 1.969 1.00 69.50 90 GLY A O 1
ATOM 680 N N . CYS A 1 91 ? 0.175 0.364 0.255 1.00 72.75 91 CYS A N 1
ATOM 681 C CA . CYS A 1 91 ? -0.445 -0.465 -0.782 1.00 72.75 91 CYS A CA 1
ATOM 682 C C . CYS A 1 91 ? 0.526 -1.008 -1.825 1.00 72.75 91 CYS A C 1
ATOM 684 O O . CYS A 1 91 ? 1.258 -0.274 -2.479 1.00 72.75 91 CYS A O 1
ATOM 686 N N . VAL A 1 92 ? 0.483 -2.332 -2.000 1.00 73.56 92 VAL A N 1
ATOM 687 C CA . VAL A 1 92 ? 1.374 -3.079 -2.904 1.00 73.56 92 VAL A CA 1
ATOM 688 C C . VAL A 1 92 ? 0.845 -3.084 -4.342 1.00 73.56 92 VAL A C 1
ATOM 690 O O . VAL A 1 92 ? 1.620 -2.963 -5.288 1.00 73.56 92 VAL A O 1
ATOM 693 N N . HIS A 1 93 ? -0.478 -3.173 -4.512 1.00 72.38 93 HIS A N 1
ATOM 694 C CA . HIS A 1 93 ? -1.146 -3.141 -5.811 1.00 72.38 93 HIS A CA 1
ATOM 695 C C . HIS A 1 93 ? -2.307 -2.149 -5.781 1.00 72.38 93 HIS A C 1
ATOM 697 O O . HIS A 1 93 ? -3.235 -2.299 -4.986 1.00 72.38 93 HIS A O 1
ATOM 703 N N . CYS A 1 94 ? -2.267 -1.155 -6.665 1.00 72.88 94 CYS A N 1
ATOM 704 C CA . CYS A 1 94 ? -3.367 -0.229 -6.898 1.00 72.88 94 CYS A CA 1
ATOM 705 C C . CYS A 1 94 ? -3.730 -0.226 -8.390 1.00 72.88 94 CYS A C 1
ATOM 707 O O . CYS A 1 94 ? -2.877 -0.452 -9.249 1.00 72.88 94 CYS A O 1
ATOM 709 N N . LYS A 1 95 ? -5.022 -0.063 -8.694 1.00 64.50 95 LYS A N 1
ATOM 710 C CA . LYS A 1 95 ? -5.534 -0.063 -10.074 1.00 64.50 95 LYS A CA 1
ATOM 711 C C . LYS A 1 95 ? -5.696 1.357 -10.624 1.00 64.50 95 LYS A C 1
ATOM 713 O O . LYS A 1 95 ? -5.493 1.546 -11.815 1.00 64.50 95 LYS A O 1
ATOM 718 N N . ASP A 1 96 ? -5.988 2.315 -9.745 1.00 65.62 96 ASP A N 1
ATOM 719 C CA . ASP A 1 96 ? -6.161 3.750 -9.995 1.00 65.62 96 ASP A CA 1
ATOM 720 C C . ASP A 1 96 ? -5.841 4.524 -8.689 1.00 65.62 96 ASP A C 1
ATOM 722 O O . ASP A 1 96 ? -5.560 3.892 -7.666 1.00 65.62 96 ASP A O 1
ATOM 726 N N . ASP A 1 97 ? -5.984 5.861 -8.679 1.00 57.25 97 ASP A N 1
ATOM 727 C CA . ASP A 1 97 ? -5.933 6.726 -7.470 1.00 57.25 97 ASP A CA 1
ATOM 728 C C . ASP A 1 97 ? -6.991 6.376 -6.400 1.00 57.25 97 ASP A C 1
ATOM 730 O O . ASP A 1 97 ? -7.102 7.031 -5.362 1.00 57.25 97 ASP A O 1
ATOM 734 N N . THR A 1 98 ? -7.816 5.355 -6.636 1.00 59.03 98 THR A N 1
ATOM 735 C CA . THR A 1 98 ? -8.749 4.848 -5.636 1.00 59.03 98 THR A CA 1
ATOM 736 C C . THR A 1 98 ? -7.990 4.410 -4.385 1.00 59.03 98 THR A C 1
ATOM 738 O O . THR A 1 98 ? -7.049 3.617 -4.510 1.00 59.03 98 THR A O 1
ATOM 741 N N . PRO A 1 99 ? -8.409 4.857 -3.184 1.00 56.22 99 PRO A N 1
ATOM 742 C CA . PRO A 1 99 ? -7.788 4.431 -1.946 1.00 56.22 99 PRO A CA 1
ATOM 743 C C . PRO A 1 99 ? -7.922 2.916 -1.861 1.00 56.22 99 PRO A C 1
ATOM 745 O O . PRO A 1 99 ? -9.016 2.358 -1.756 1.00 56.22 99 PRO A O 1
ATOM 748 N N . CYS A 1 100 ? -6.789 2.238 -1.948 1.00 62.88 100 CYS A N 1
ATOM 749 C CA . CYS A 1 100 ? -6.683 0.870 -1.501 1.00 62.88 100 CYS A CA 1
ATOM 750 C C . CYS A 1 100 ? -7.183 0.846 -0.055 1.00 62.88 100 CYS A C 1
ATOM 752 O O . CYS A 1 100 ? -6.711 1.606 0.789 1.00 62.88 100 CYS A O 1
ATOM 754 N N . MET A 1 101 ? -8.211 0.041 0.204 1.00 53.69 101 MET A N 1
ATOM 755 C CA . MET A 1 101 ? -8.760 -0.144 1.542 1.00 53.69 101 MET A CA 1
ATOM 756 C C . MET A 1 101 ? -7.629 -0.673 2.420 1.00 53.69 101 MET A C 1
ATOM 758 O O . MET A 1 101 ? -7.296 -1.858 2.380 1.00 53.69 101 MET A O 1
ATOM 762 N N . ALA A 1 102 ? -6.975 0.247 3.124 1.00 49.78 102 ALA A N 1
ATOM 763 C CA . ALA A 1 102 ? -5.831 -0.034 3.952 1.00 49.78 102 ALA A CA 1
ATOM 764 C C . ALA A 1 102 ? -6.245 -1.098 4.964 1.00 49.78 102 ALA A C 1
ATOM 766 O O . ALA A 1 102 ? -7.181 -0.923 5.745 1.00 49.78 102 ALA A O 1
ATOM 767 N N . HIS A 1 103 ? -5.503 -2.198 4.969 1.00 53.59 103 HIS A N 1
ATOM 768 C CA . HIS A 1 103 ? -5.638 -3.315 5.900 1.00 53.59 103 HIS A CA 1
ATOM 769 C C . HIS A 1 103 ? -5.374 -2.911 7.378 1.00 53.59 103 HIS A C 1
ATOM 771 O O . HIS A 1 103 ? -5.289 -3.770 8.248 1.00 53.59 103 HIS A O 1
ATOM 777 N N . GLY A 1 104 ? -5.241 -1.610 7.679 1.00 56.31 104 GLY A N 1
ATOM 778 C CA . GLY A 1 104 ? -4.982 -1.048 9.009 1.00 56.31 104 GLY A CA 1
ATOM 779 C C . GLY A 1 104 ? -6.231 -0.640 9.800 1.00 56.31 104 GLY A C 1
ATOM 780 O O . GLY A 1 104 ? -6.204 -0.673 11.023 1.00 56.31 104 GLY A O 1
ATOM 781 N N . GLU A 1 105 ? -7.356 -0.345 9.142 1.00 59.19 105 GLU A N 1
ATOM 782 C CA . GLU A 1 105 ? -8.607 0.053 9.822 1.00 59.19 105 GLU A CA 1
ATOM 783 C C . GLU A 1 105 ? -9.437 -1.151 10.310 1.00 59.19 105 GLU A C 1
ATOM 785 O O . GLU A 1 105 ? -10.405 -0.997 11.054 1.00 59.19 105 GLU A O 1
ATOM 790 N N . GLY A 1 106 ? -9.075 -2.370 9.896 1.00 64.19 106 GLY A N 1
ATOM 791 C CA . GLY A 1 106 ? -9.790 -3.589 10.274 1.00 64.19 106 GLY A CA 1
ATOM 792 C C . GLY A 1 106 ? -9.553 -3.992 11.728 1.00 64.19 106 GLY A C 1
ATOM 793 O O . GLY A 1 106 ? -10.495 -4.379 12.409 1.00 64.19 106 GLY A O 1
ATOM 794 N N . TYR A 1 107 ? -8.322 -3.872 12.229 1.00 77.94 107 TYR A N 1
ATOM 795 C CA . TYR A 1 107 ? -7.963 -4.376 13.559 1.00 77.94 107 TYR A CA 1
ATOM 796 C C . TYR A 1 107 ? -8.664 -3.624 14.687 1.00 77.94 107 TYR A C 1
ATOM 798 O O . TYR A 1 107 ? -9.216 -4.261 15.581 1.00 77.94 107 TYR A O 1
ATOM 806 N N . LEU A 1 108 ? -8.701 -2.290 14.622 1.00 77.00 108 LEU A N 1
ATOM 807 C CA . LEU A 1 108 ? -9.384 -1.473 15.625 1.00 77.00 108 LEU A CA 1
ATOM 808 C C . LEU A 1 108 ? -10.895 -1.737 15.609 1.00 77.00 108 LEU A C 1
ATOM 810 O O . LEU A 1 108 ? -11.493 -1.984 16.651 1.00 77.00 108 LEU A O 1
ATOM 814 N N . ARG A 1 109 ? -11.499 -1.808 14.417 1.00 76.44 109 ARG A N 1
ATOM 815 C CA . ARG A 1 109 ? -12.925 -2.132 14.257 1.00 76.44 109 ARG A CA 1
ATOM 816 C C . ARG A 1 109 ? -13.256 -3.535 14.763 1.00 76.44 109 ARG A C 1
ATOM 818 O O . ARG A 1 109 ? -14.246 -3.704 15.463 1.00 76.44 109 ARG A O 1
ATOM 825 N N . ILE A 1 110 ? -12.428 -4.535 14.457 1.00 83.31 110 ILE A N 1
ATOM 826 C CA . ILE A 1 110 ? -12.605 -5.912 14.943 1.00 83.31 110 ILE A CA 1
ATOM 827 C C . ILE A 1 110 ? -12.441 -5.970 16.467 1.00 83.31 110 ILE A C 1
ATOM 829 O O . ILE A 1 110 ? -13.238 -6.630 17.128 1.00 83.31 110 ILE A O 1
ATOM 833 N N . ALA A 1 111 ? -11.466 -5.255 17.036 1.00 84.62 111 ALA A N 1
ATOM 834 C CA . ALA A 1 111 ? -11.262 -5.185 18.481 1.00 84.62 111 ALA A CA 1
ATOM 835 C C . ALA A 1 111 ? -12.461 -4.542 19.199 1.00 84.62 111 ALA A C 1
ATOM 837 O O . ALA A 1 111 ? -12.957 -5.102 20.177 1.00 84.62 111 ALA A O 1
ATOM 838 N N . VAL A 1 112 ? -12.977 -3.423 18.678 1.00 82.44 112 VAL A N 1
ATOM 839 C CA . VAL A 1 112 ? -14.170 -2.749 19.214 1.00 82.44 112 VAL A CA 1
ATOM 840 C C . VAL A 1 112 ? -15.404 -3.647 19.103 1.00 82.44 112 VAL A C 1
ATOM 842 O O . VAL A 1 112 ? -16.129 -3.806 20.083 1.00 82.44 112 VAL A O 1
ATOM 845 N N . LEU A 1 113 ? -15.628 -4.298 17.954 1.00 83.94 113 LEU A N 1
ATOM 846 C CA . LEU A 1 113 ? -16.753 -5.224 17.763 1.00 83.94 113 LEU A CA 1
ATOM 847 C C . LEU A 1 113 ? -16.676 -6.439 18.700 1.00 83.94 113 LEU A C 1
ATOM 849 O O . LEU A 1 113 ? -17.696 -6.850 19.255 1.00 83.94 113 LEU A O 1
ATOM 853 N N . ALA A 1 114 ? -15.482 -7.001 18.902 1.00 88.81 114 ALA A N 1
ATOM 854 C CA . ALA A 1 114 ? -15.273 -8.124 19.810 1.00 88.81 114 ALA A CA 1
ATOM 855 C C . ALA A 1 114 ? -15.546 -7.725 21.266 1.00 88.81 114 ALA A C 1
ATOM 857 O O . ALA A 1 114 ? -16.280 -8.421 21.968 1.00 88.81 114 ALA A O 1
ATOM 858 N N . PHE A 1 115 ? -15.010 -6.582 21.703 1.00 85.12 115 PHE A N 1
ATOM 859 C CA . PHE A 1 115 ? -15.247 -6.061 23.045 1.00 85.12 115 PHE A CA 1
ATOM 860 C C . PHE A 1 115 ? -16.735 -5.763 23.281 1.00 85.12 115 PHE A C 1
ATOM 862 O O . PHE A 1 115 ? -17.305 -6.209 24.277 1.00 85.12 115 PHE A O 1
ATOM 869 N N . GLN A 1 116 ? -17.394 -5.102 22.323 1.00 83.62 116 GLN A N 1
ATOM 870 C CA . GLN A 1 116 ? -18.829 -4.826 22.372 1.00 83.62 116 GLN A CA 1
ATOM 871 C C . GLN A 1 116 ? -19.652 -6.115 22.508 1.00 83.62 116 GLN A C 1
ATOM 873 O O . GLN A 1 116 ? -20.572 -6.178 23.324 1.00 83.62 116 GLN A O 1
ATOM 878 N N . GLY A 1 117 ? -19.314 -7.158 21.741 1.00 86.25 117 GLY A N 1
ATOM 879 C CA . GLY A 1 117 ? -19.978 -8.460 21.824 1.00 86.25 117 GLY A CA 1
ATOM 880 C C . GLY A 1 117 ? -19.810 -9.134 23.190 1.00 86.25 117 GLY A C 1
ATOM 881 O O . GLY A 1 117 ? -20.769 -9.695 23.720 1.00 86.25 117 GLY A O 1
ATOM 882 N N . ILE A 1 118 ? -18.621 -9.036 23.793 1.00 88.38 118 ILE A N 1
ATOM 883 C CA . ILE A 1 118 ? -18.349 -9.571 25.136 1.00 88.38 118 ILE A CA 1
ATOM 884 C C . ILE A 1 118 ? -19.180 -8.835 26.192 1.00 88.38 118 ILE A C 1
ATOM 886 O O . ILE A 1 118 ? -19.816 -9.490 27.018 1.00 88.38 118 ILE A O 1
ATOM 890 N N . CYS A 1 119 ? -19.234 -7.500 26.147 1.00 81.25 119 CYS A N 1
ATOM 891 C CA . CYS A 1 119 ? -20.063 -6.709 27.061 1.00 81.25 119 CYS A CA 1
ATOM 892 C C . CYS A 1 119 ? -21.546 -7.085 26.957 1.00 81.25 119 CYS A C 1
ATOM 894 O O . CYS A 1 119 ? -22.167 -7.392 27.973 1.00 81.25 119 CYS A O 1
ATOM 896 N N . MET A 1 120 ? -22.089 -7.175 25.736 1.00 84.00 120 MET A N 1
ATOM 897 C CA . MET A 1 120 ? -23.480 -7.596 25.521 1.00 84.00 120 MET A CA 1
ATOM 898 C C . MET A 1 120 ? -23.768 -8.999 26.087 1.00 84.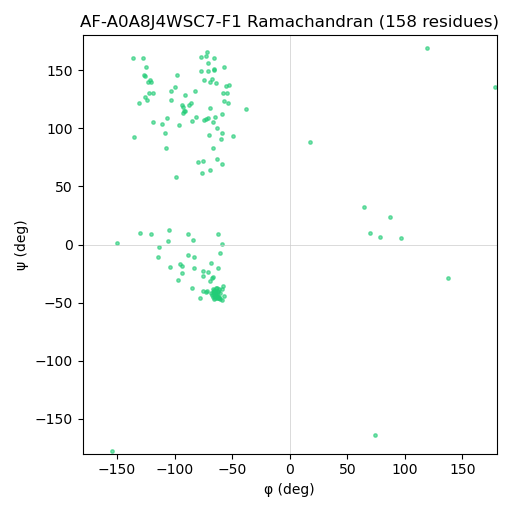00 120 MET A C 1
ATOM 900 O O . MET A 1 120 ? -24.842 -9.240 26.642 1.00 84.00 120 MET A O 1
ATOM 904 N N . LEU A 1 121 ? -22.819 -9.936 25.972 1.00 88.50 121 LEU A N 1
ATOM 905 C CA . LEU A 1 121 ? -22.966 -11.287 26.518 1.00 88.50 121 LEU A CA 1
ATOM 906 C C . LEU A 1 121 ? -22.953 -11.292 28.056 1.00 88.50 121 LEU A C 1
ATOM 908 O O . LEU A 1 121 ? -23.766 -11.984 28.671 1.00 88.50 121 LEU A O 1
ATOM 912 N N . LEU A 1 122 ? -22.070 -10.510 28.684 1.00 85.12 122 LEU A N 1
ATOM 913 C CA . LEU A 1 122 ? -22.012 -10.366 30.143 1.00 85.12 122 LEU A CA 1
ATOM 914 C C . LEU A 1 122 ? -23.291 -9.741 30.709 1.00 85.12 122 LEU A C 1
ATOM 916 O O . LEU A 1 122 ? -23.771 -10.187 31.755 1.00 85.12 122 LEU A O 1
ATOM 920 N N . ASP A 1 123 ? -23.880 -8.776 30.002 1.00 82.06 123 ASP A N 1
ATOM 921 C CA . ASP A 1 123 ? -25.167 -8.180 30.367 1.00 82.06 123 ASP A CA 1
ATOM 922 C C . ASP A 1 123 ? -26.299 -9.207 30.298 1.00 82.06 123 ASP A C 1
ATOM 924 O O . ASP A 1 123 ? -27.107 -9.313 31.224 1.00 82.06 123 ASP A O 1
ATOM 928 N N . PHE A 1 124 ? -26.337 -10.020 29.238 1.00 83.56 124 PHE A N 1
ATOM 929 C CA . PHE A 1 124 ? -27.330 -11.084 29.104 1.00 83.56 124 PHE A CA 1
ATOM 930 C C . PHE A 1 124 ? -27.198 -12.128 30.221 1.00 83.56 124 PHE A C 1
ATOM 932 O O . PHE A 1 124 ? -28.189 -12.489 30.857 1.00 83.56 124 PHE A O 1
ATOM 939 N N . VAL A 1 125 ? -25.974 -12.573 30.520 1.00 86.56 125 VAL A N 1
ATOM 940 C CA . VAL A 1 125 ? -25.710 -13.507 31.626 1.00 86.56 125 VAL A CA 1
ATOM 941 C C . VAL A 1 125 ? -26.116 -12.890 32.963 1.00 86.5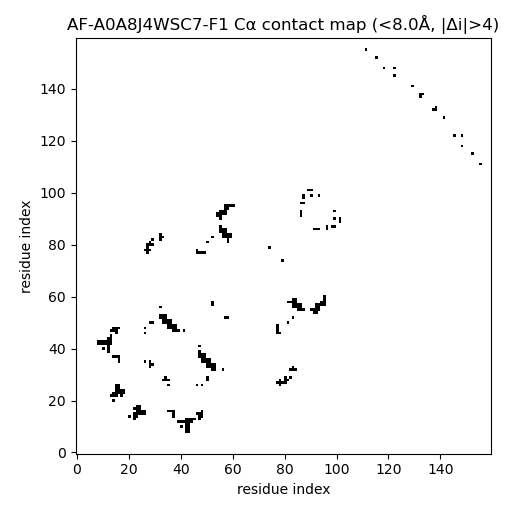6 125 VAL A C 1
ATOM 943 O O . VAL A 1 125 ? -26.805 -13.538 33.750 1.00 86.56 125 VAL A O 1
ATOM 946 N N . SER A 1 126 ? -25.763 -11.629 33.206 1.00 81.44 126 SER A N 1
ATOM 947 C CA . SER A 1 126 ? -26.154 -10.900 34.414 1.00 81.44 126 SER A CA 1
ATOM 948 C C . SER A 1 126 ? -27.672 -10.792 34.533 1.00 81.44 126 SER A C 1
ATOM 950 O O . SER A 1 126 ? -28.213 -11.035 35.607 1.00 81.44 126 SER A O 1
ATOM 952 N N . MET A 1 127 ? -28.385 -10.518 33.437 1.00 79.81 127 MET A N 1
ATOM 953 C CA . MET A 1 127 ? -29.849 -10.496 33.401 1.00 79.81 127 MET A CA 1
ATOM 954 C C . MET A 1 127 ? -30.440 -11.861 33.770 1.00 79.81 127 MET A C 1
ATOM 956 O O . MET A 1 127 ? -31.325 -11.926 34.625 1.00 79.81 127 MET A O 1
ATOM 960 N N . VAL A 1 128 ? -29.927 -12.954 33.198 1.00 85.06 128 VAL A N 1
ATOM 961 C CA . VAL A 1 128 ? -30.384 -14.321 33.501 1.00 85.06 128 VAL A CA 1
ATOM 962 C C . VAL A 1 128 ? -30.107 -14.685 34.959 1.00 85.06 128 VAL A C 1
ATOM 964 O O . VAL A 1 128 ? -30.994 -15.201 35.643 1.00 85.06 128 VAL A O 1
ATOM 967 N N . LEU A 1 129 ? -28.913 -14.375 35.470 1.00 83.25 129 LEU A N 1
ATOM 968 C CA . LEU A 1 129 ? -28.549 -14.600 36.869 1.00 83.25 129 LEU A CA 1
ATOM 969 C C . LEU A 1 129 ? -29.443 -13.791 37.807 1.00 83.25 129 LEU A C 1
ATOM 971 O O . LEU A 1 129 ? -29.971 -14.337 38.772 1.00 83.25 129 LEU A O 1
ATOM 975 N N . LEU A 1 130 ? -29.677 -12.514 37.506 1.00 76.69 130 LEU A N 1
ATOM 976 C CA . LEU A 1 130 ? -30.588 -11.663 38.263 1.00 76.69 130 LEU A CA 1
ATOM 977 C C . LEU A 1 130 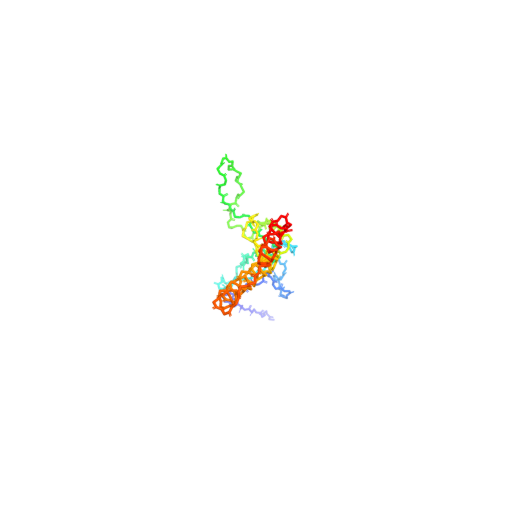? -32.024 -12.167 38.186 1.00 76.69 130 LEU A C 1
ATOM 979 O O . LEU A 1 130 ? -32.723 -12.109 39.188 1.00 76.69 130 LEU A O 1
ATOM 983 N N . TYR A 1 131 ? -32.483 -12.686 37.051 1.00 78.12 131 TYR A N 1
ATOM 984 C CA . TYR A 1 131 ? -33.805 -13.297 36.934 1.00 78.12 131 TYR A CA 1
ATOM 985 C C . TYR A 1 131 ? -33.917 -14.546 37.821 1.00 78.12 131 TYR A C 1
ATOM 987 O O . TYR A 1 131 ? -34.880 -14.693 38.577 1.00 78.12 131 TYR A O 1
ATOM 995 N N . HIS A 1 132 ? -32.894 -15.402 37.805 1.00 80.62 132 HIS A N 1
ATOM 996 C CA . HIS A 1 132 ? -32.838 -16.616 38.616 1.00 80.62 132 HIS A CA 1
ATOM 997 C C . HIS A 1 132 ? -32.737 -16.305 40.119 1.00 80.62 132 HIS A C 1
ATOM 999 O O . HIS A 1 132 ? -33.419 -16.924 40.937 1.00 80.62 132 HIS A O 1
ATOM 1005 N N . PHE A 1 133 ? -31.940 -15.301 40.494 1.00 73.38 133 PHE A N 1
ATOM 1006 C CA . PHE A 1 133 ? -31.836 -14.828 41.871 1.00 73.38 133 PHE A CA 1
ATOM 1007 C C . PHE A 1 133 ? -33.085 -14.077 42.316 1.00 73.38 133 PHE A C 1
ATOM 1009 O O . PHE A 1 133 ? -33.551 -14.339 43.413 1.00 73.38 133 PHE A O 1
ATOM 1016 N N . ARG A 1 134 ? -33.711 -13.240 41.478 1.00 70.00 134 ARG A N 1
ATOM 1017 C CA . ARG A 1 134 ? -35.016 -12.619 41.776 1.00 70.00 134 ARG A CA 1
ATOM 1018 C C . ARG A 1 134 ? -36.088 -13.668 42.040 1.00 70.00 134 ARG A C 1
ATOM 1020 O O . ARG A 1 134 ? -36.933 -13.442 42.902 1.00 70.00 134 ARG A O 1
ATOM 1027 N N . ARG A 1 135 ? -36.038 -14.807 41.339 1.00 66.69 135 ARG A N 1
ATOM 1028 C CA . ARG A 1 135 ? -36.924 -15.949 41.594 1.00 66.69 135 ARG A CA 1
ATOM 1029 C C . ARG A 1 135 ? -36.646 -16.618 42.949 1.00 66.69 135 ARG A C 1
ATOM 1031 O O . ARG A 1 135 ? -37.582 -17.129 43.553 1.00 66.69 135 ARG A O 1
ATOM 1038 N N . ASN A 1 136 ? -35.407 -16.567 43.448 1.00 65.75 136 ASN A N 1
ATOM 1039 C CA . ASN A 1 136 ? -34.985 -17.247 44.679 1.00 65.75 136 ASN A CA 1
ATOM 1040 C C . ASN A 1 136 ? -34.813 -16.345 45.927 1.00 65.75 136 ASN A C 1
ATOM 1042 O O . ASN A 1 136 ? -34.822 -16.895 47.025 1.00 65.75 136 ASN A O 1
ATOM 1046 N N . LYS A 1 137 ? -34.661 -15.012 45.807 1.00 56.59 137 LYS A N 1
ATOM 1047 C CA . LYS A 1 137 ? -34.727 -13.969 46.866 1.00 56.59 137 LYS A CA 1
ATOM 1048 C C . LYS A 1 137 ? -34.449 -12.559 46.291 1.00 56.59 137 LYS A C 1
ATOM 1050 O O . LYS A 1 137 ? -33.511 -12.350 45.531 1.00 56.59 137 LYS A O 1
ATOM 1055 N N . SER A 1 138 ? -35.253 -11.567 46.690 1.00 53.84 138 SER A N 1
ATOM 1056 C CA . SER A 1 138 ? -35.213 -10.175 46.194 1.00 53.84 138 SER A CA 1
ATOM 1057 C C . SER A 1 138 ? -33.964 -9.401 46.645 1.00 53.84 138 SER A C 1
ATOM 1059 O O . SER A 1 138 ? -33.825 -9.116 47.833 1.00 53.84 138 SER A O 1
ATOM 1061 N N . ILE A 1 139 ? -33.115 -8.966 45.703 1.00 59.22 139 ILE A N 1
ATOM 1062 C CA . ILE A 1 139 ? -32.004 -8.032 45.966 1.00 59.22 139 ILE A CA 1
ATOM 1063 C C . ILE A 1 139 ? -32.136 -6.781 45.085 1.00 59.22 139 ILE A C 1
ATOM 1065 O O . ILE A 1 139 ? -32.339 -6.851 43.871 1.00 59.22 139 ILE A O 1
ATOM 1069 N N . ARG A 1 140 ? -32.026 -5.616 45.733 1.00 60.84 140 ARG A N 1
ATOM 1070 C CA . ARG A 1 140 ? -32.202 -4.263 45.191 1.00 60.84 140 ARG A CA 1
ATOM 1071 C C . ARG A 1 140 ? -30.832 -3.581 45.072 1.00 60.84 140 ARG A C 1
ATOM 1073 O O . ARG A 1 140 ? -30.433 -2.855 45.968 1.00 60.84 140 ARG A O 1
ATOM 1080 N N . ALA A 1 141 ? -30.116 -3.850 43.979 1.00 56.19 141 ALA A N 1
ATOM 1081 C CA . ALA A 1 141 ? -28.881 -3.137 43.591 1.00 56.19 141 ALA A CA 1
ATOM 1082 C C . ALA A 1 141 ? -28.652 -3.079 42.058 1.00 56.19 141 ALA A C 1
ATOM 1084 O O . ALA A 1 141 ? -27.673 -2.517 41.582 1.00 56.19 141 ALA A O 1
ATOM 1085 N N . SER A 1 142 ? -29.579 -3.631 41.266 1.00 62.22 142 SER A N 1
ATOM 1086 C CA . SER A 1 142 ? -29.399 -3.933 39.836 1.00 62.22 142 SER A CA 1
ATOM 1087 C C . SER A 1 142 ? -29.289 -2.718 38.901 1.00 62.22 142 SER A C 1
ATOM 1089 O O . SER A 1 142 ? -28.877 -2.885 37.758 1.00 62.22 142 SER A O 1
ATOM 1091 N N . GLY A 1 143 ? -29.675 -1.518 39.347 1.00 67.12 143 GLY A N 1
ATOM 1092 C CA . GLY A 1 143 ? -29.672 -0.323 38.494 1.00 67.12 143 GLY A CA 1
ATOM 1093 C C . GLY A 1 143 ? -28.279 0.250 38.238 1.00 67.12 143 GLY A C 1
ATOM 1094 O O . GLY A 1 143 ? -28.063 0.857 37.197 1.00 67.12 143 GLY A O 1
ATOM 1095 N N . LEU A 1 144 ? -27.333 0.034 39.158 1.00 68.62 144 LEU A N 1
ATOM 1096 C CA . LEU A 1 144 ? -25.993 0.613 39.058 1.00 68.62 144 LEU A CA 1
ATOM 1097 C C . LEU A 1 144 ? -25.133 -0.106 38.007 1.00 68.62 144 LEU A C 1
ATOM 1099 O O . LEU A 1 144 ? -24.474 0.553 37.215 1.00 68.62 144 LEU A O 1
ATOM 1103 N N . VAL A 1 145 ? -25.229 -1.438 37.938 1.00 71.81 145 VAL A N 1
ATOM 1104 C CA . VAL A 1 145 ? -24.510 -2.260 36.945 1.00 71.81 145 VAL A CA 1
ATOM 1105 C C . VAL A 1 145 ? -24.980 -1.943 35.523 1.00 71.81 145 VAL A C 1
ATOM 1107 O O . VAL A 1 145 ? -24.172 -1.799 34.614 1.00 71.81 145 VAL A O 1
ATOM 1110 N N . LEU A 1 146 ? -26.292 -1.756 35.341 1.00 71.06 146 LEU A N 1
ATOM 1111 C CA . LEU A 1 146 ? -26.866 -1.377 34.050 1.00 71.06 146 LEU A CA 1
ATOM 1112 C C . LEU A 1 146 ? -26.428 0.033 33.619 1.00 71.06 146 LEU A C 1
ATOM 1114 O O . LEU A 1 146 ? -26.152 0.266 32.446 1.00 71.06 146 LEU A O 1
ATOM 1118 N N . LEU A 1 147 ? -26.361 0.975 34.566 1.00 74.19 147 LEU A N 1
ATOM 1119 C CA . LEU A 1 147 ? -25.930 2.347 34.299 1.00 74.19 147 LEU A CA 1
ATOM 1120 C C . LEU A 1 147 ? -24.453 2.403 33.877 1.00 74.19 147 LEU A C 1
ATOM 1122 O O . LEU A 1 147 ? -24.112 3.108 32.930 1.00 74.19 147 LEU A O 1
ATOM 1126 N N . GLU A 1 148 ? -23.590 1.649 34.559 1.00 76.94 148 GLU A N 1
ATOM 1127 C CA . GLU A 1 148 ? -22.153 1.591 34.273 1.00 76.94 148 GLU A CA 1
ATOM 1128 C C . GLU A 1 148 ? -21.872 0.986 32.887 1.00 76.94 148 GLU A C 1
ATOM 1130 O O . GLU A 1 148 ? -21.073 1.537 32.129 1.00 76.94 148 GLU A O 1
ATOM 1135 N N . ALA A 1 149 ? -22.602 -0.066 32.499 1.00 75.06 149 ALA A N 1
ATOM 1136 C CA . ALA A 1 149 ? -22.476 -0.698 31.183 1.00 75.06 149 ALA A CA 1
ATOM 1137 C C . ALA A 1 149 ? -22.889 0.236 30.027 1.00 75.06 149 ALA A C 1
ATOM 1139 O O . ALA A 1 149 ? -22.190 0.326 29.014 1.00 75.06 149 ALA A O 1
ATOM 1140 N N . ILE A 1 150 ? -23.985 0.989 30.189 1.00 82.25 150 ILE A N 1
ATOM 1141 C CA . ILE A 1 150 ? -24.441 1.969 29.185 1.00 82.25 150 ILE A CA 1
ATOM 1142 C C . ILE A 1 150 ? -23.424 3.110 29.039 1.00 82.25 150 ILE A C 1
ATOM 1144 O O . ILE A 1 150 ? -23.131 3.534 27.920 1.00 82.25 150 ILE A O 1
ATOM 1148 N N . LEU A 1 151 ? -22.860 3.590 30.153 1.00 81.75 151 LEU A N 1
ATOM 1149 C CA . LEU A 1 151 ? -21.855 4.654 30.143 1.00 81.75 151 LEU A CA 1
ATOM 1150 C C . LEU A 1 151 ? -20.558 4.200 29.453 1.00 81.75 151 LEU A C 1
ATOM 1152 O O . LEU A 1 151 ? -19.972 4.965 28.686 1.00 81.75 151 LEU A O 1
ATOM 1156 N N . PHE A 1 152 ? -20.141 2.949 29.668 1.00 79.12 152 PHE A N 1
ATOM 1157 C CA . PHE A 1 152 ? -18.954 2.380 29.028 1.00 79.12 152 PHE A CA 1
ATOM 1158 C C . PHE A 1 152 ? -19.141 2.201 27.514 1.00 79.12 152 PHE A C 1
ATOM 1160 O O . PHE A 1 152 ? -18.272 2.585 26.731 1.00 79.12 152 PHE A O 1
ATOM 1167 N N . GLY A 1 153 ? -20.305 1.698 27.087 1.00 81.56 153 GLY A N 1
ATOM 1168 C CA . GLY A 1 153 ? -20.653 1.600 25.666 1.00 81.56 153 GLY A CA 1
ATOM 1169 C C . GLY A 1 153 ? -20.707 2.965 24.971 1.00 81.56 153 GLY A C 1
ATOM 1170 O O . GLY A 1 153 ? -20.239 3.106 23.843 1.00 81.56 153 GLY A O 1
ATOM 1171 N N . ALA A 1 154 ? -21.214 3.995 25.658 1.00 77.69 154 ALA A N 1
ATOM 1172 C CA . ALA A 1 154 ? -21.244 5.361 25.139 1.00 77.69 154 ALA A CA 1
ATOM 1173 C C . ALA A 1 154 ? -19.839 5.969 24.978 1.00 77.69 154 ALA A C 1
ATOM 1175 O O . ALA A 1 154 ? -19.589 6.653 23.988 1.00 77.69 154 ALA A O 1
ATOM 1176 N N . LEU A 1 155 ? -18.912 5.699 25.904 1.00 80.44 155 LEU A N 1
ATOM 1177 C CA . LEU A 1 155 ? -17.526 6.175 25.815 1.00 80.44 155 LEU A CA 1
ATOM 1178 C C . LEU A 1 155 ? -16.768 5.556 24.633 1.00 80.44 155 LEU A C 1
ATOM 1180 O O . LEU A 1 155 ? -16.057 6.271 23.931 1.00 80.44 155 LEU A O 1
ATOM 1184 N N . LEU A 1 156 ? -16.958 4.260 24.375 1.00 70.56 156 LEU A N 1
ATOM 1185 C CA . LEU A 1 156 ? -16.314 3.567 23.253 1.00 70.56 156 LEU A CA 1
ATOM 1186 C C . LEU A 1 156 ? -16.844 3.998 21.884 1.00 70.56 156 LEU A C 1
ATOM 1188 O O . LEU A 1 156 ? -16.099 4.008 20.913 1.00 70.56 156 LEU A O 1
ATOM 1192 N N . LEU A 1 157 ? -18.119 4.378 21.798 1.00 72.44 157 LEU A N 1
ATOM 1193 C CA . LEU A 1 157 ? -18.696 4.951 20.578 1.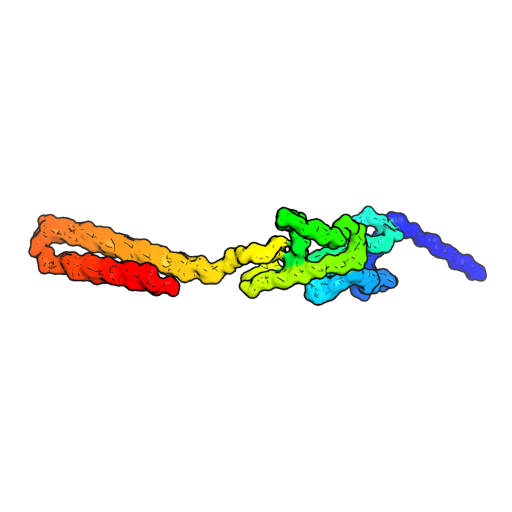00 72.44 157 LEU A CA 1
ATOM 1194 C C . LEU A 1 157 ? -18.181 6.364 20.281 1.00 72.44 157 LEU A C 1
ATOM 1196 O O . LEU A 1 157 ? -18.252 6.808 19.137 1.00 72.44 157 LEU A O 1
ATOM 1200 N N . TYR A 1 158 ? -17.705 7.078 21.303 1.00 75.00 158 TYR A N 1
ATOM 1201 C CA . TYR A 1 158 ? -17.290 8.475 21.1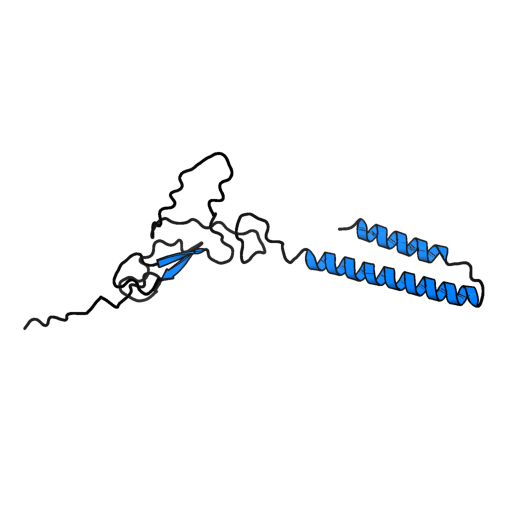87 1.00 75.00 158 TYR A CA 1
ATOM 1202 C C . TYR A 1 158 ? -15.782 8.651 20.957 1.00 75.00 158 TYR A C 1
ATOM 1204 O O . TYR A 1 158 ? -15.359 9.723 20.528 1.00 75.00 158 TYR A O 1
ATOM 1212 N N . PHE A 1 159 ? -14.979 7.616 21.216 1.00 58.50 159 PHE A N 1
ATOM 1213 C CA . PHE A 1 159 ? -13.547 7.587 20.918 1.00 58.50 159 PHE A CA 1
ATOM 1214 C C . PHE A 1 159 ? -13.283 6.633 19.739 1.00 58.50 159 PHE A C 1
ATOM 1216 O O . PHE A 1 159 ? -13.223 5.423 19.962 1.00 58.50 159 PHE A O 1
ATOM 1223 N N . PRO A 1 160 ? -13.198 7.153 18.497 1.00 59.28 160 PRO A N 1
ATOM 1224 C CA . PRO A 1 160 ? -12.874 6.348 17.323 1.00 59.28 160 PRO A CA 1
ATOM 1225 C C . PRO A 1 160 ? -11.423 5.862 17.323 1.00 59.28 160 PRO A C 1
ATOM 1227 O O . PRO A 1 160 ? -10.538 6.579 17.850 1.00 59.28 160 PRO A O 1
#